Protein AF-A0A847MY92-F1 (afdb_monomer)

Secondary structure (DSSP, 8-state):
-HHHHHHH-BTTTBTHHHHHHHIIIIIHHHHHHHHHTSS-TT--EEEEE-TTSSSEEEEE-

Radius of gyration: 12.89 Å; Cα contacts (8 Å, |Δi|>4): 64; chains: 1; bounding box: 25×20×35 Å

Mean predicted aligned error: 6.94 Å

pLDDT: mean 77.96, std 10.2, range [52.09, 90.94]

Structure (mmCIF, N/CA/C/O backbone):
data_AF-A0A847MY92-F1
#
_entry.id   AF-A0A847MY92-F1
#
loop_
_atom_site.group_PDB
_atom_site.id
_atom_site.type_symbol
_atom_site.label_atom_id
_atom_site.label_alt_id
_atom_site.label_comp_id
_atom_site.label_asym_id
_atom_site.label_entity_id
_atom_site.label_seq_id
_atom_site.pdbx_PDB_ins_code
_atom_site.Cartn_x
_atom_site.Cartn_y
_atom_site.Cartn_z
_atom_site.occupancy
_atom_site.B_iso_or_equiv
_atom_site.auth_seq_id
_atom_site.auth_comp_id
_atom_site.auth_asym_id
_atom_site.auth_atom_id
_atom_site.pdbx_PDB_model_num
ATOM 1 N N . ARG A 1 1 ? 5.934 -13.851 -4.501 1.00 52.09 1 ARG A N 1
ATOM 2 C CA . ARG A 1 1 ? 7.191 -13.215 -5.008 1.00 52.09 1 ARG A CA 1
ATOM 3 C C . ARG A 1 1 ? 7.192 -12.920 -6.521 1.00 52.09 1 ARG A C 1
ATOM 5 O O . ARG A 1 1 ? 7.802 -11.932 -6.898 1.00 52.09 1 ARG A O 1
ATOM 12 N N . GLN A 1 2 ? 6.547 -13.713 -7.392 1.00 58.81 2 GLN A N 1
ATOM 13 C CA . GLN A 1 2 ? 6.626 -13.519 -8.858 1.00 58.81 2 GLN A CA 1
ATOM 14 C C . GLN A 1 2 ? 5.845 -12.315 -9.416 1.00 58.81 2 GLN A C 1
ATOM 16 O O . GLN A 1 2 ? 6.299 -11.716 -10.385 1.00 58.81 2 GLN A O 1
ATOM 21 N N . TRP A 1 3 ? 4.710 -11.936 -8.820 1.00 66.56 3 TRP A N 1
ATOM 22 C CA . TRP A 1 3 ? 3.849 -10.878 -9.370 1.00 66.56 3 TRP A CA 1
ATOM 23 C C . TRP A 1 3 ? 4.509 -9.493 -9.362 1.00 66.56 3 TRP A C 1
ATOM 25 O O . TRP A 1 3 ? 4.654 -8.866 -10.405 1.00 66.56 3 TRP A O 1
ATOM 35 N N . LEU A 1 4 ? 5.032 -9.071 -8.207 1.00 63.22 4 LEU A N 1
ATOM 36 C CA . LEU A 1 4 ? 5.760 -7.805 -8.067 1.00 63.22 4 LEU A CA 1
ATOM 37 C C . LEU A 1 4 ? 6.935 -7.695 -9.054 1.00 63.22 4 LEU A C 1
ATOM 39 O O . LEU A 1 4 ? 7.127 -6.655 -9.680 1.00 63.22 4 LEU A O 1
ATOM 43 N N . ALA A 1 5 ? 7.691 -8.780 -9.232 1.00 63.06 5 ALA A N 1
ATOM 44 C CA . ALA A 1 5 ? 8.801 -8.818 -10.177 1.00 63.06 5 ALA A CA 1
ATOM 45 C C . ALA A 1 5 ? 8.340 -8.731 -11.644 1.00 63.06 5 ALA A C 1
ATOM 47 O O . ALA A 1 5 ? 9.046 -8.145 -12.451 1.00 63.06 5 ALA A O 1
ATOM 48 N N . ARG A 1 6 ? 7.166 -9.271 -12.000 1.00 63.88 6 ARG A N 1
ATOM 49 C CA . ARG A 1 6 ? 6.623 -9.196 -13.369 1.00 63.88 6 ARG A CA 1
ATOM 50 C C . ARG A 1 6 ? 6.007 -7.839 -13.701 1.00 63.88 6 ARG A C 1
ATOM 52 O O . ARG A 1 6 ? 6.167 -7.375 -14.822 1.00 63.88 6 ARG A O 1
ATOM 59 N N . THR A 1 7 ? 5.314 -7.215 -12.752 1.00 63.88 7 THR A N 1
ATOM 60 C CA . THR A 1 7 ? 4.557 -5.972 -12.991 1.00 63.88 7 THR A CA 1
ATOM 61 C C . THR A 1 7 ? 5.401 -4.717 -12.749 1.00 63.88 7 THR A C 1
ATOM 63 O O . THR A 1 7 ? 5.129 -3.661 -13.312 1.00 63.88 7 THR A O 1
ATOM 66 N N . GLY A 1 8 ? 6.432 -4.808 -11.902 1.00 59.66 8 GLY A N 1
ATOM 67 C CA . GLY A 1 8 ? 7.228 -3.659 -11.461 1.00 59.66 8 GLY A CA 1
ATOM 68 C C . GLY A 1 8 ? 8.662 -3.592 -11.995 1.00 59.66 8 GLY A C 1
ATOM 69 O O . GLY A 1 8 ? 9.362 -2.619 -11.704 1.00 59.66 8 GLY A O 1
ATOM 70 N N . TYR A 1 9 ? 9.140 -4.602 -12.724 1.00 60.91 9 TYR A N 1
ATOM 71 C CA . TYR A 1 9 ? 10.508 -4.616 -13.241 1.00 60.91 9 TYR A CA 1
ATOM 72 C C . TYR A 1 9 ? 10.530 -4.259 -14.724 1.00 60.91 9 TYR A C 1
ATOM 74 O O . TYR A 1 9 ? 10.158 -5.063 -15.574 1.00 60.91 9 TYR A O 1
ATOM 82 N N . ASP A 1 10 ? 11.010 -3.055 -15.021 1.00 65.25 10 ASP A N 1
ATOM 83 C CA . ASP A 1 10 ? 11.396 -2.665 -16.371 1.00 65.25 10 ASP A CA 1
ATOM 84 C C . ASP A 1 10 ? 12.926 -2.489 -16.394 1.00 65.25 10 ASP A C 1
ATOM 86 O O . ASP A 1 10 ? 13.440 -1.632 -15.664 1.00 65.25 10 ASP A O 1
ATOM 90 N N . PRO A 1 11 ? 13.674 -3.272 -17.196 1.00 66.31 11 PRO A N 1
ATOM 91 C CA . PRO A 1 11 ? 15.129 -3.170 -17.291 1.00 66.31 11 PRO A CA 1
ATOM 92 C C . PRO A 1 11 ? 15.626 -1.759 -17.631 1.00 66.31 11 PRO A C 1
ATOM 94 O O . PRO A 1 11 ? 16.695 -1.368 -17.165 1.00 66.31 11 PRO A O 1
ATOM 97 N N . ALA A 1 12 ? 14.850 -0.977 -18.392 1.00 71.75 12 ALA A N 1
A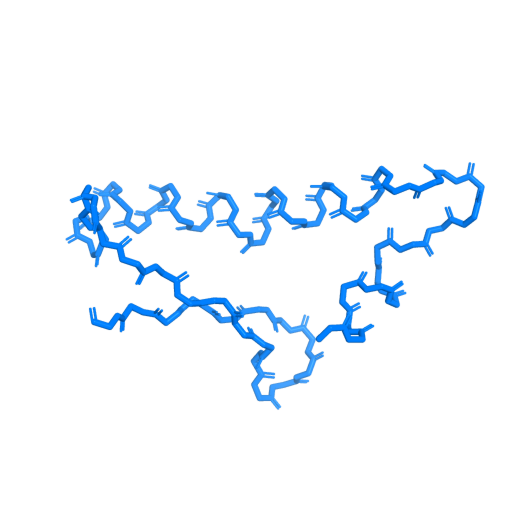TOM 98 C CA . ALA A 1 12 ? 15.194 0.396 -18.756 1.00 71.75 12 ALA A CA 1
ATOM 99 C C . ALA A 1 12 ? 15.052 1.381 -17.580 1.00 71.75 12 ALA A C 1
ATOM 101 O O . ALA A 1 12 ? 15.716 2.418 -17.559 1.00 71.75 12 ALA A O 1
ATOM 102 N N . TYR A 1 13 ? 14.222 1.058 -16.580 1.00 63.28 13 TYR A N 1
ATOM 103 C CA . TYR A 1 13 ? 13.926 1.928 -15.432 1.00 63.28 13 TYR A CA 1
ATOM 104 C C . TYR A 1 13 ? 14.374 1.355 -14.074 1.00 63.28 13 TYR A C 1
ATOM 106 O O . TYR A 1 13 ? 14.206 2.006 -13.032 1.00 63.28 13 TYR A O 1
ATOM 114 N N . GLY A 1 14 ? 14.967 0.158 -14.060 1.00 71.19 14 GLY A N 1
ATOM 115 C CA . GLY A 1 14 ? 15.397 -0.542 -12.851 1.00 71.19 14 GLY A CA 1
ATOM 116 C C . GLY A 1 14 ? 14.229 -0.852 -11.905 1.00 71.19 14 GLY A C 1
ATOM 117 O O . GLY A 1 14 ? 13.090 -1.026 -12.322 1.00 71.19 14 GLY A O 1
ATOM 118 N N . ALA A 1 15 ? 14.477 -0.884 -10.593 1.00 75.69 15 ALA A N 1
ATOM 119 C CA . ALA A 1 15 ? 13.446 -1.184 -9.587 1.00 75.69 15 ALA A CA 1
ATOM 120 C C . ALA A 1 15 ? 12.477 -0.014 -9.289 1.00 75.69 15 ALA A C 1
ATOM 122 O O . ALA A 1 15 ? 11.668 -0.099 -8.362 1.00 75.69 15 ALA A O 1
ATOM 123 N N . ARG A 1 16 ? 12.553 1.108 -10.023 1.00 77.75 16 ARG A N 1
ATOM 124 C CA . ARG A 1 16 ? 11.704 2.290 -9.776 1.00 77.75 16 ARG A CA 1
ATOM 125 C C . ARG A 1 16 ? 10.203 2.005 -9.937 1.00 77.75 16 ARG A C 1
ATOM 127 O O . ARG A 1 16 ? 9.456 2.433 -9.053 1.00 77.75 16 ARG A O 1
ATOM 134 N N . PRO A 1 17 ? 9.738 1.294 -10.986 1.00 76.00 17 PRO A N 1
ATOM 135 C CA . PRO A 1 17 ? 8.318 0.979 -11.126 1.00 76.00 17 PRO A CA 1
ATOM 136 C C . PRO A 1 17 ? 7.843 0.060 -9.994 1.00 76.00 17 PRO A C 1
ATOM 138 O O . PRO A 1 17 ? 6.802 0.321 -9.398 1.00 76.00 17 PRO A O 1
ATOM 141 N N . LEU A 1 18 ? 8.662 -0.919 -9.597 1.00 74.94 18 LEU A N 1
ATOM 142 C CA . LEU A 1 18 ? 8.401 -1.802 -8.460 1.00 74.94 18 LEU A CA 1
ATOM 143 C C . LEU A 1 18 ? 8.241 -1.023 -7.152 1.00 74.94 18 LEU A C 1
ATOM 145 O O . LEU A 1 18 ? 7.274 -1.233 -6.425 1.00 74.94 18 LEU A O 1
ATOM 149 N N . ARG A 1 19 ? 9.150 -0.086 -6.864 1.00 78.75 19 ARG A N 1
ATOM 150 C CA . ARG A 1 19 ? 9.055 0.759 -5.666 1.00 78.75 19 ARG A CA 1
ATOM 151 C C . ARG A 1 19 ? 7.766 1.583 -5.658 1.00 78.75 19 ARG A C 1
A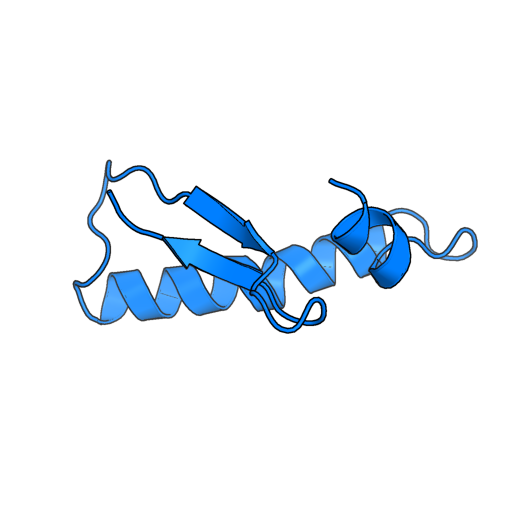TOM 153 O O . ARG A 1 19 ? 7.131 1.700 -4.615 1.00 78.75 19 ARG A O 1
ATOM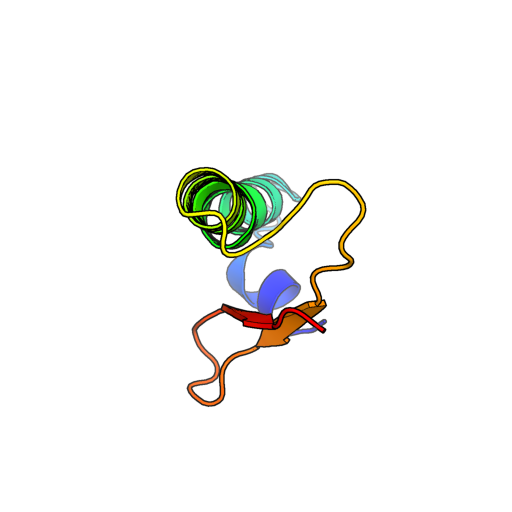 160 N N . ARG A 1 20 ? 7.365 2.139 -6.807 1.00 81.69 20 ARG A N 1
ATOM 161 C CA . ARG A 1 20 ? 6.120 2.914 -6.926 1.00 81.69 20 ARG A CA 1
ATOM 162 C C . ARG A 1 20 ? 4.878 2.039 -6.757 1.00 81.69 20 ARG A C 1
ATOM 164 O O . ARG A 1 20 ? 3.937 2.469 -6.099 1.00 81.69 20 ARG A O 1
ATOM 171 N N . LEU A 1 21 ? 4.893 0.830 -7.315 1.00 79.38 21 LEU A N 1
ATOM 172 C CA . LEU A 1 21 ? 3.820 -0.148 -7.161 1.00 79.38 21 LEU A CA 1
ATOM 173 C C . LEU A 1 21 ? 3.654 -0.546 -5.690 1.00 79.38 21 LEU A C 1
ATOM 175 O O . LEU A 1 21 ? 2.550 -0.480 -5.168 1.00 79.38 21 LEU A O 1
ATOM 179 N N . VAL A 1 22 ? 4.754 -0.856 -4.999 1.00 81.88 22 VAL A N 1
ATOM 180 C CA . VAL A 1 22 ? 4.754 -1.151 -3.556 1.00 81.88 22 VAL A CA 1
ATOM 181 C C . VAL A 1 22 ? 4.213 0.030 -2.747 1.00 81.88 22 VAL A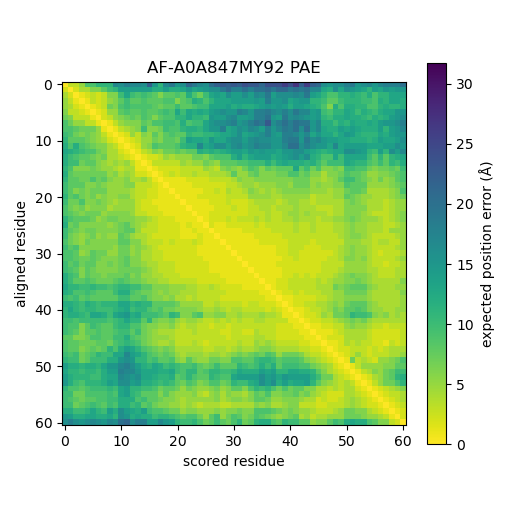 C 1
ATOM 183 O O . VAL A 1 22 ? 3.346 -0.156 -1.901 1.00 81.88 22 VAL A O 1
ATOM 186 N N . GLN A 1 23 ? 4.671 1.254 -3.022 1.00 84.25 23 GLN A N 1
ATOM 187 C CA . GLN A 1 23 ? 4.192 2.443 -2.311 1.00 84.25 23 GLN A CA 1
ATOM 188 C C . GLN A 1 23 ? 2.674 2.628 -2.473 1.00 84.25 23 GLN A C 1
ATOM 190 O O . GLN A 1 23 ? 1.978 2.825 -1.482 1.00 84.25 23 GLN A O 1
ATOM 195 N N . LYS A 1 24 ? 2.166 2.519 -3.706 1.00 83.94 24 LYS A N 1
ATOM 196 C CA . LYS A 1 24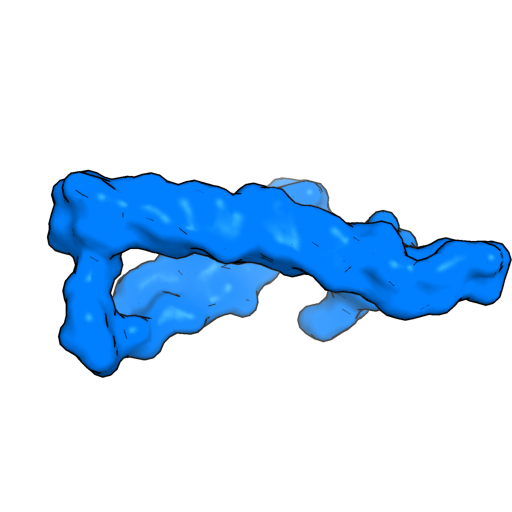 ? 0.751 2.736 -4.032 1.00 83.94 24 LYS A CA 1
ATOM 197 C C . LYS A 1 24 ? -0.154 1.620 -3.510 1.00 83.94 24 LYS A C 1
ATOM 199 O O . LYS A 1 24 ? -1.207 1.883 -2.944 1.00 83.94 24 LYS A O 1
ATOM 204 N N . GLU A 1 25 ? 0.238 0.369 -3.721 1.00 82.19 25 GLU A N 1
ATOM 205 C CA . GLU A 1 25 ? -0.617 -0.784 -3.424 1.00 82.19 25 GLU A CA 1
ATOM 206 C C . GLU A 1 25 ? -0.489 -1.261 -1.975 1.00 82.19 25 GLU A C 1
ATOM 208 O O . GLU A 1 25 ? -1.414 -1.875 -1.460 1.00 82.19 25 GLU A O 1
ATOM 213 N N . ILE A 1 26 ? 0.623 -0.971 -1.295 1.00 86.00 26 ILE A N 1
ATOM 214 C CA . ILE A 1 26 ? 0.839 -1.377 0.102 1.00 86.00 26 ILE A CA 1
ATOM 215 C C . ILE A 1 26 ? 0.832 -0.151 1.010 1.00 86.00 26 ILE A C 1
ATOM 217 O O . ILE A 1 26 ? 0.013 -0.074 1.920 1.00 86.00 26 ILE A O 1
ATOM 221 N N . GLY A 1 27 ? 1.700 0.828 0.744 1.00 87.31 27 GLY A N 1
ATOM 222 C CA . GLY A 1 27 ? 1.866 2.006 1.602 1.00 87.31 27 GLY A CA 1
ATOM 223 C C . GLY A 1 27 ? 0.586 2.829 1.761 1.00 87.31 27 GLY A C 1
ATOM 224 O O . GLY A 1 27 ? 0.148 3.067 2.885 1.00 87.31 27 GLY A O 1
ATOM 225 N N . ASP A 1 28 ? -0.055 3.211 0.654 1.00 90.19 28 ASP A N 1
ATOM 226 C CA . ASP A 1 28 ? -1.264 4.049 0.703 1.00 90.19 28 ASP A CA 1
ATOM 227 C C . ASP A 1 28 ? -2.452 3.318 1.350 1.00 90.19 28 ASP A C 1
ATOM 229 O O . ASP A 1 28 ? -3.285 3.935 2.016 1.00 90.19 28 ASP A O 1
ATOM 233 N N . ARG A 1 29 ? -2.551 1.995 1.162 1.00 89.12 29 ARG A N 1
ATOM 234 C CA . ARG A 1 29 ? -3.615 1.177 1.766 1.00 89.12 29 ARG A CA 1
ATOM 235 C C . ARG A 1 29 ? -3.388 0.967 3.256 1.00 89.12 29 ARG A C 1
ATOM 237 O O . ARG A 1 29 ? -4.336 1.112 4.020 1.00 89.12 29 ARG A O 1
ATOM 244 N N . LEU A 1 30 ? -2.148 0.706 3.666 1.00 89.00 30 LEU A N 1
ATOM 245 C CA . LEU A 1 30 ? -1.781 0.601 5.074 1.00 89.00 30 LEU A CA 1
ATOM 246 C C . LEU A 1 30 ? -2.044 1.920 5.807 1.00 89.00 30 LEU A C 1
ATOM 248 O O . LEU A 1 30 ? -2.648 1.913 6.871 1.00 89.00 30 LEU A O 1
ATOM 252 N N . ALA A 1 31 ? -1.689 3.058 5.202 1.00 90.12 31 ALA A N 1
ATOM 253 C CA . ALA A 1 31 ? -1.977 4.371 5.774 1.00 90.12 31 ALA A CA 1
ATOM 254 C C . ALA A 1 31 ? -3.482 4.578 6.012 1.00 90.12 31 ALA A C 1
ATOM 256 O O . ALA A 1 31 ? -3.880 5.058 7.070 1.00 90.12 31 ALA A O 1
ATOM 257 N N . LYS A 1 32 ? -4.334 4.175 5.059 1.00 90.62 32 LYS A N 1
ATOM 258 C CA . LYS A 1 32 ? -5.796 4.228 5.227 1.00 90.62 32 LYS A CA 1
ATOM 259 C C . LYS A 1 32 ? -6.287 3.307 6.344 1.00 90.62 32 LYS A C 1
ATOM 261 O O . LYS A 1 32 ? -7.117 3.744 7.131 1.00 90.62 32 LYS A O 1
ATOM 266 N N . ALA A 1 33 ? -5.772 2.081 6.426 1.00 87.81 33 ALA A N 1
ATOM 267 C CA . ALA A 1 33 ? -6.159 1.114 7.453 1.00 87.81 33 ALA A CA 1
ATOM 268 C C . ALA A 1 33 ? -5.768 1.586 8.866 1.00 87.81 33 ALA A C 1
ATOM 270 O O . ALA A 1 33 ? -6.567 1.488 9.795 1.00 87.81 33 ALA A O 1
ATOM 271 N N . VAL A 1 34 ? -4.586 2.195 9.015 1.00 89.44 34 VAL A N 1
ATOM 272 C CA . VAL A 1 34 ? -4.155 2.827 10.273 1.00 89.44 34 VAL A CA 1
ATOM 273 C C . VAL A 1 34 ? -5.075 3.992 10.645 1.00 89.44 34 VAL A C 1
ATOM 275 O O . VAL A 1 34 ? -5.551 4.069 11.774 1.00 89.44 34 VAL A O 1
ATOM 278 N N . LEU A 1 35 ? -5.392 4.877 9.693 1.00 90.94 35 LEU A N 1
ATOM 279 C CA . LEU A 1 35 ? -6.314 5.998 9.931 1.00 90.94 35 LEU A CA 1
ATOM 280 C C . LEU A 1 35 ? -7.741 5.537 10.273 1.00 90.94 35 LEU A C 1
ATOM 282 O O . LEU A 1 35 ? -8.436 6.223 11.019 1.00 90.94 35 LEU A O 1
ATOM 286 N N . ALA A 1 36 ? -8.174 4.392 9.740 1.00 90.81 36 ALA A N 1
ATOM 287 C CA . ALA A 1 36 ? -9.458 3.767 10.053 1.00 90.81 36 ALA A CA 1
ATOM 288 C C . ALA A 1 36 ? -9.459 3.023 11.405 1.00 90.81 36 ALA A C 1
ATOM 290 O O . ALA A 1 36 ? -10.524 2.644 11.891 1.00 90.81 36 ALA A O 1
ATOM 291 N N . GLY A 1 37 ? -8.290 2.824 12.026 1.00 89.31 37 GLY A N 1
ATOM 292 C CA . GLY A 1 37 ? -8.133 2.048 13.259 1.00 89.31 37 GLY A CA 1
ATOM 293 C C . GLY A 1 37 ? -8.202 0.529 13.060 1.00 89.31 37 GLY A C 1
ATOM 294 O O . GLY A 1 37 ? -8.321 -0.204 14.043 1.00 89.31 37 GLY A O 1
ATOM 295 N N . GLU A 1 38 ? -8.140 0.069 11.808 1.00 88.00 38 GLU A N 1
ATOM 296 C CA . GLU A 1 38 ? -8.142 -1.348 11.416 1.00 88.00 38 GLU A CA 1
ATOM 297 C C . GLU A 1 38 ? -6.770 -2.003 11.604 1.00 88.00 38 GLU A C 1
ATOM 299 O O . GLU A 1 38 ? -6.701 -3.211 11.789 1.00 88.00 38 GLU A O 1
ATOM 304 N N . VAL A 1 39 ? -5.699 -1.204 11.564 1.00 88.44 39 VAL A N 1
ATOM 305 C CA . VAL A 1 39 ? -4.320 -1.615 11.857 1.00 88.44 39 VAL A CA 1
ATOM 306 C C . VAL A 1 39 ? -3.790 -0.738 12.979 1.00 88.44 39 VAL A C 1
ATOM 308 O O . VAL A 1 39 ? -3.941 0.486 12.936 1.00 88.44 39 VAL A O 1
ATOM 311 N N . ARG A 1 40 ? -3.148 -1.347 13.972 1.00 88.19 40 ARG A N 1
ATOM 312 C CA . ARG A 1 40 ? -2.561 -0.643 15.116 1.00 88.19 40 ARG A CA 1
ATOM 313 C C . ARG A 1 40 ? -1.040 -0.640 15.063 1.00 88.19 40 ARG A C 1
ATOM 315 O O . ARG A 1 40 ? -0.408 -1.480 14.429 1.00 88.19 40 ARG A O 1
ATOM 322 N N . ASP A 1 41 ? -0.444 0.309 15.776 1.00 85.38 41 ASP A N 1
ATOM 323 C CA . ASP A 1 41 ? 1.005 0.339 15.952 1.00 85.38 41 ASP A CA 1
ATOM 324 C C . ASP A 1 41 ? 1.495 -0.955 16.614 1.00 85.38 41 ASP A C 1
ATOM 326 O O . ASP A 1 41 ? 0.968 -1.388 17.641 1.00 85.38 41 ASP A O 1
ATOM 330 N N . GLY A 1 42 ? 2.529 -1.556 16.022 1.00 85.44 42 GLY A N 1
ATOM 331 C CA . GLY A 1 42 ? 3.100 -2.827 16.472 1.00 85.44 42 GLY A CA 1
ATOM 332 C C . GLY A 1 42 ? 2.377 -4.074 15.955 1.00 85.44 42 GLY A C 1
ATOM 333 O O . GLY A 1 42 ? 2.776 -5.175 16.320 1.00 85.44 42 GLY A O 1
ATOM 334 N N . GLU A 1 43 ? 1.349 -3.917 15.121 1.00 86.56 43 GLU A N 1
ATOM 335 C CA . GLU A 1 43 ? 0.660 -5.025 14.462 1.00 86.56 43 GLU A CA 1
ATOM 336 C C . GLU A 1 43 ? 1.408 -5.470 13.198 1.00 86.56 43 GLU A C 1
ATOM 338 O O . GLU A 1 43 ? 1.847 -4.648 12.386 1.00 86.56 43 GLU A O 1
ATOM 343 N N . ASP A 1 44 ? 1.542 -6.784 13.024 1.00 88.44 44 ASP A N 1
ATOM 344 C CA . ASP A 1 44 ? 2.146 -7.363 11.830 1.00 88.44 44 ASP A CA 1
ATOM 345 C C . ASP A 1 44 ? 1.099 -7.484 10.719 1.00 88.44 44 ASP A C 1
ATOM 347 O O . ASP A 1 44 ? 0.099 -8.191 10.840 1.00 88.44 44 ASP A O 1
ATOM 351 N N . VAL A 1 45 ? 1.356 -6.821 9.590 1.00 87.44 45 VAL A N 1
ATOM 352 C CA . VAL A 1 45 ? 0.482 -6.880 8.412 1.00 87.44 45 VAL A CA 1
ATOM 353 C C . VAL A 1 45 ? 1.111 -7.762 7.346 1.00 87.44 45 VAL A C 1
ATOM 355 O O . VAL A 1 45 ? 2.193 -7.476 6.826 1.00 87.44 45 VAL A O 1
ATOM 358 N N . THR A 1 46 ? 0.402 -8.823 6.975 1.00 87.12 46 THR A N 1
ATOM 359 C CA . THR A 1 46 ? 0.807 -9.709 5.885 1.00 87.12 46 THR A CA 1
ATOM 360 C C . THR A 1 46 ? 0.266 -9.181 4.562 1.00 87.12 46 THR A C 1
ATOM 362 O O . T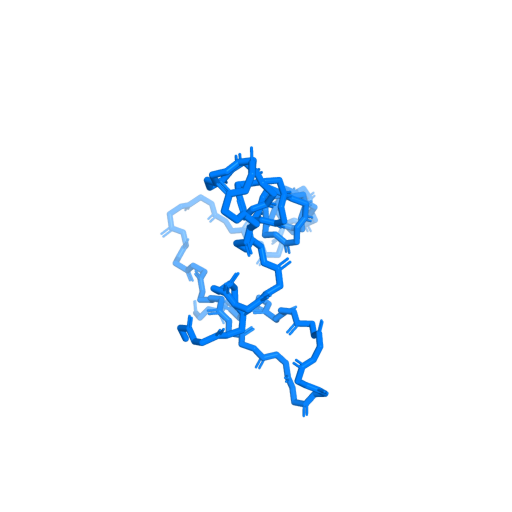HR A 1 46 ? -0.904 -8.822 4.448 1.00 87.12 46 THR A O 1
ATOM 365 N N . VAL A 1 47 ? 1.118 -9.144 3.537 1.00 83.94 47 VAL A N 1
ATOM 366 C CA . VAL A 1 47 ? 0.719 -8.779 2.174 1.00 83.94 47 VAL A CA 1
ATOM 367 C C . VAL A 1 47 ? 0.828 -10.000 1.281 1.00 83.94 47 VAL A C 1
ATOM 369 O O . VAL A 1 47 ? 1.921 -10.554 1.137 1.00 83.94 47 VAL A O 1
ATOM 372 N N . ASP A 1 48 ? -0.276 -10.375 0.643 1.00 81.75 48 ASP A N 1
ATOM 373 C CA . ASP A 1 48 ? -0.300 -11.476 -0.318 1.00 81.75 48 ASP A CA 1
ATOM 374 C C . ASP A 1 48 ? -0.964 -11.069 -1.636 1.00 81.75 48 ASP A C 1
ATOM 376 O O . ASP A 1 48 ? -1.597 -10.018 -1.747 1.00 81.75 48 ASP A O 1
ATOM 380 N N . GLN A 1 49 ? -0.780 -11.883 -2.668 1.00 80.44 49 GLN A N 1
ATOM 381 C CA . GLN A 1 49 ? -1.478 -11.722 -3.933 1.00 80.44 49 GLN A CA 1
ATOM 382 C C . GLN A 1 49 ? -2.947 -12.111 -3.745 1.00 80.44 49 GLN A C 1
ATOM 384 O O . GLN A 1 49 ? -3.256 -13.170 -3.198 1.00 80.44 49 GLN A O 1
ATOM 389 N N . ALA A 1 50 ? -3.858 -11.251 -4.189 1.00 73.88 50 ALA A N 1
ATOM 390 C CA . ALA A 1 50 ? -5.278 -11.550 -4.154 1.00 73.88 50 ALA A CA 1
ATOM 391 C C . ALA A 1 50 ? -5.616 -12.701 -5.114 1.00 73.88 50 ALA A C 1
ATOM 393 O O . ALA A 1 50 ? -4.888 -12.985 -6.068 1.00 73.88 50 ALA A O 1
ATOM 394 N N . ALA A 1 51 ? -6.752 -13.357 -4.869 1.00 72.44 51 ALA A N 1
ATOM 395 C CA . ALA A 1 51 ? -7.197 -14.516 -5.644 1.00 72.44 51 ALA A CA 1
ATOM 396 C C . ALA A 1 51 ? -7.434 -14.214 -7.138 1.00 72.44 51 ALA A C 1
ATOM 398 O O . ALA A 1 51 ? -7.441 -15.136 -7.950 1.00 72.44 51 ALA A O 1
ATOM 399 N N . ASP A 1 52 ? -7.608 -12.939 -7.498 1.00 73.00 52 ASP A N 1
ATOM 400 C CA . ASP A 1 52 ? -7.721 -12.476 -8.884 1.00 73.00 52 ASP A CA 1
ATOM 401 C C . ASP A 1 52 ? -6.380 -12.473 -9.641 1.00 73.00 52 ASP A C 1
ATOM 403 O O . ASP A 1 52 ? -6.365 -12.377 -10.864 1.00 73.00 52 ASP A O 1
ATOM 407 N N . GLY A 1 53 ? -5.255 -12.613 -8.933 1.00 67.75 53 GLY A N 1
ATOM 408 C CA . GLY A 1 53 ? -3.914 -12.631 -9.506 1.00 67.75 53 GLY A CA 1
ATOM 409 C C . GLY A 1 53 ? -3.375 -11.261 -9.926 1.00 67.75 53 GLY A C 1
ATOM 410 O O . GLY A 1 53 ? -2.193 -11.174 -10.259 1.00 67.75 53 GLY A O 1
ATOM 411 N N . ASP A 1 54 ? -4.171 -10.198 -9.851 1.00 68.56 54 ASP A N 1
ATOM 412 C CA . ASP A 1 54 ? -3.826 -8.869 -10.368 1.00 68.56 54 ASP A CA 1
ATOM 413 C C . ASP A 1 54 ? -3.765 -7.794 -9.283 1.00 68.56 54 ASP A C 1
ATOM 415 O O . ASP A 1 54 ? -3.284 -6.687 -9.537 1.00 68.56 54 ASP A O 1
ATOM 419 N N . THR A 1 55 ? -4.193 -8.108 -8.061 1.00 72.06 55 THR A N 1
ATOM 420 C CA . THR A 1 55 ? -4.130 -7.176 -6.935 1.00 72.06 55 THR A CA 1
ATOM 421 C C . THR A 1 55 ? -3.389 -7.757 -5.732 1.00 72.06 55 THR A C 1
ATOM 423 O O . THR A 1 55 ? -3.075 -8.948 -5.658 1.00 72.06 55 THR A O 1
ATOM 426 N N . LEU A 1 56 ? -3.043 -6.883 -4.784 1.00 79.81 56 LEU A N 1
ATOM 427 C CA . LEU A 1 56 ? -2.504 -7.275 -3.483 1.00 79.81 56 LEU A CA 1
ATOM 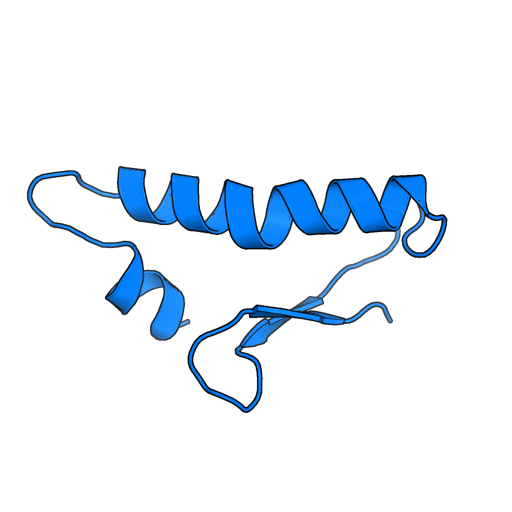428 C C . LEU A 1 56 ? -3.613 -7.203 -2.431 1.00 79.81 56 LEU A C 1
ATOM 430 O O . LEU A 1 56 ? -4.442 -6.296 -2.462 1.00 79.81 56 LEU A O 1
ATOM 434 N N . ALA A 1 57 ? -3.619 -8.126 -1.480 1.00 80.44 57 ALA A N 1
ATOM 435 C CA . ALA A 1 57 ? -4.476 -8.106 -0.305 1.00 80.44 57 ALA A CA 1
ATOM 436 C C . ALA A 1 57 ? -3.628 -7.860 0.949 1.00 80.44 57 ALA A C 1
ATOM 438 O O . ALA A 1 57 ? -2.546 -8.429 1.097 1.00 80.44 57 ALA A O 1
ATOM 439 N N . LEU A 1 58 ? -4.127 -6.997 1.836 1.00 83.38 58 LEU A N 1
ATOM 440 C CA . LEU A 1 58 ? -3.587 -6.821 3.182 1.00 83.38 58 LEU A CA 1
ATOM 441 C C . LEU A 1 58 ? -4.380 -7.736 4.114 1.00 83.38 58 LEU A C 1
ATOM 443 O O . LEU A 1 58 ? -5.609 -7.673 4.121 1.00 83.38 58 LEU A O 1
ATOM 447 N N . VAL A 1 59 ? -3.681 -8.575 4.867 1.00 78.69 59 VAL A N 1
ATOM 448 C CA . VAL A 1 59 ? -4.255 -9.455 5.882 1.00 78.69 59 VAL A CA 1
ATOM 449 C C . VAL A 1 59 ? -3.639 -9.071 7.221 1.00 78.69 59 VAL A C 1
ATOM 451 O O . VAL A 1 59 ? -2.422 -9.154 7.395 1.00 78.69 59 VAL A O 1
ATOM 454 N N . THR A 1 60 ? -4.484 -8.615 8.138 1.00 74.88 60 THR A N 1
ATOM 455 C CA . THR A 1 60 ? -4.150 -8.392 9.546 1.00 74.88 60 THR A CA 1
ATOM 456 C C . THR A 1 60 ? -4.388 -9.677 10.336 1.00 74.88 60 THR A C 1
ATOM 458 O O . THR A 1 60 ? -5.305 -10.439 10.012 1.00 74.88 60 THR A O 1
ATOM 461 N N . GLY A 1 61 ? -3.515 -9.959 11.304 1.00 62.41 61 GLY A N 1
ATOM 462 C CA . GLY A 1 61 ? -3.518 -11.179 12.117 1.00 62.41 61 GLY A CA 1
ATOM 463 C C . GLY A 1 61 ? -3.626 -10.882 13.601 1.00 62.41 61 GLY A C 1
ATOM 464 O O . GLY A 1 61 ? -3.098 -9.833 14.025 1.00 62.41 61 GLY A O 1
#

Solvent-accessible surface area (backbone atoms only — not comparable to full-atom values): 3768 Å² total; per-residue (Å²): 123,65,62,61,56,67,79,14,56,42,89,93,60,44,64,54,53,29,53,50,49,47,43,58,68,45,47,55,50,50,53,51,33,40,76,70,65,78,43,57,93,94,62,67,72,45,77,45,74,31,96,84,73,80,49,72,36,83,46,80,119

Foldseek 3Di:
DVLLCVQQADPVVGNVSSVVCCCVQPVVVVVVCVVVVVDDPPWDWDWDQDPVNNHIDIDTD

Sequence (61 aa):
RQWLARTGYDPAYGARPLRRLVQKEIGDRLAKAVLAGEVRDGEDVTVDQAADGDTLALVTG

Nearest PDB structures (foldseek):
  1qvr-assembly1_A  TM=8.612E-01  e=2.238E-05  Thermus thermophilus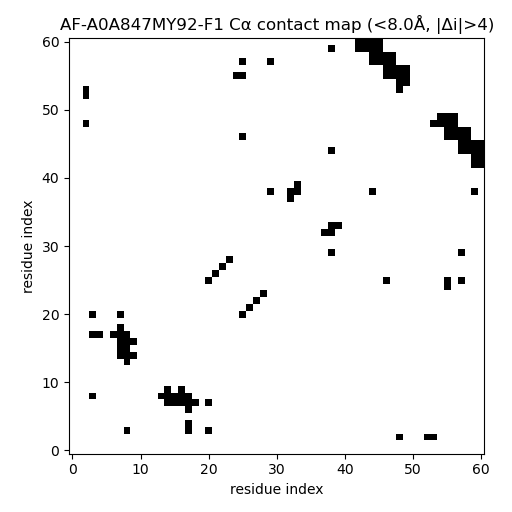
  4lja-assembly1_A  TM=8.312E-01  e=2.238E-05  Thermus thermophilus HB8
  4lj4-assembly1_A  TM=8.402E-01  e=2.582E-05  Thermus thermophilus HB8
  7uix-assembly1_F  TM=7.958E-01  e=1.909E-04  Escherichia coli
  1r6b-assembly1_X  TM=7.967E-01  e=2.365E-04  Escherichia co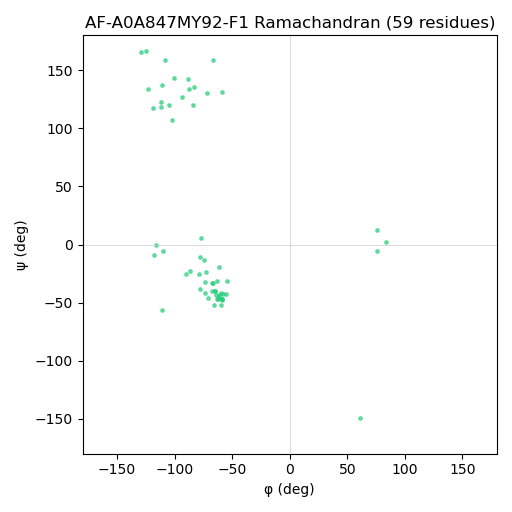li